Protein AF-A0A8S4QKQ8-F1 (afdb_monomer_lite)

Foldseek 3Di:
DADPDDDDPDPPDPDDDDDDDAPKDWAKDAWQDDAQQFAWPDADPVNPWTKGWKWDDDPNDTFIFIWIRDRGAIWTWGADPNDTDTHRIIITIGRVVRNVVVVVVVVVVVVVCVVPPPPDDDPPVVVVVVPPPPPDDDDDDDDDDDD

Secondary structure (DSSP, 8-state):
---------STT--------S---EEEEE-TT-PPTTB-EEEE-TTSSSEEEEEEEEETTEEEEEEEEE-SS--EEEEEETTEEEEESSEEEEE-HHHHHHHHHHHHHHHHHHHHT------TTHHHHTTTTTS-------------

Radius of gyration: 26.37 Å; chains: 1; bounding box: 72×61×67 Å

Structure (mmCIF, N/CA/C/O backbone):
data_AF-A0A8S4QKQ8-F1
#
_entry.id   AF-A0A8S4QKQ8-F1
#
loop_
_atom_site.group_PDB
_atom_site.id
_atom_site.type_symbol
_atom_site.label_atom_id
_atom_site.label_alt_id
_atom_site.label_comp_id
_atom_site.label_asym_id
_atom_site.label_entity_id
_atom_site.label_seq_id
_atom_site.pdbx_PDB_ins_code
_atom_site.Cartn_x
_atom_site.Cartn_y
_atom_site.Cartn_z
_atom_site.occupancy
_atom_site.B_iso_or_equiv
_atom_site.auth_seq_id
_atom_site.auth_comp_id
_atom_site.auth_asym_id
_atom_site.auth_atom_id
_atom_site.pdbx_PDB_model_num
ATOM 1 N N . MET A 1 1 ? -17.129 7.563 -1.486 1.00 31.05 1 MET A N 1
ATOM 2 C CA . MET A 1 1 ? -16.251 8.747 -1.347 1.00 31.05 1 MET A CA 1
ATOM 3 C C . MET A 1 1 ? -15.046 8.320 -0.526 1.00 31.05 1 MET A C 1
ATOM 5 O O . MET A 1 1 ? -15.214 8.041 0.650 1.00 31.05 1 MET A O 1
ATOM 9 N N . GLY A 1 2 ? -13.880 8.142 -1.147 1.00 36.16 2 GLY A N 1
ATOM 10 C CA . GLY A 1 2 ? -12.657 7.730 -0.453 1.00 36.16 2 GLY A CA 1
ATOM 11 C C . GLY A 1 2 ? -11.574 8.769 -0.696 1.00 36.16 2 GLY A C 1
ATOM 12 O O . GLY A 1 2 ? -11.126 8.924 -1.827 1.00 36.16 2 GLY A O 1
ATOM 13 N N . THR A 1 3 ? -11.199 9.514 0.341 1.00 39.00 3 THR A N 1
ATOM 14 C CA . THR A 1 3 ? -10.174 10.559 0.257 1.00 39.00 3 THR A CA 1
ATOM 15 C C . THR A 1 3 ? -8.824 9.961 0.639 1.00 39.00 3 THR A C 1
ATOM 17 O O . THR A 1 3 ? -8.594 9.648 1.806 1.00 39.00 3 THR A O 1
ATOM 20 N N . ILE A 1 4 ? -7.907 9.833 -0.320 1.00 45.09 4 ILE A N 1
ATOM 21 C CA . ILE A 1 4 ? -6.488 9.607 -0.020 1.00 45.09 4 ILE A CA 1
ATOM 22 C C . ILE A 1 4 ? -5.864 10.991 0.203 1.00 45.09 4 ILE A C 1
ATOM 24 O O . ILE A 1 4 ? -5.593 11.728 -0.739 1.00 45.09 4 ILE A O 1
ATOM 28 N N . LEU A 1 5 ? -5.697 11.379 1.470 1.00 46.59 5 LEU A N 1
ATOM 29 C CA . LEU A 1 5 ? -5.028 12.623 1.864 1.00 46.59 5 LEU A CA 1
ATOM 30 C C . LEU A 1 5 ? -3.507 12.469 1.709 1.00 46.59 5 LEU A C 1
ATOM 32 O O . LEU A 1 5 ? -2.872 11.759 2.491 1.00 46.59 5 LEU A O 1
ATOM 36 N N . TYR A 1 6 ? -2.915 13.184 0.752 1.00 49.31 6 TYR A N 1
ATOM 37 C CA . TYR A 1 6 ? -1.481 13.478 0.742 1.00 49.31 6 TYR A CA 1
ATOM 38 C C . TYR A 1 6 ? -1.277 14.948 1.130 1.00 49.31 6 TYR A C 1
ATOM 40 O O . TYR A 1 6 ? -1.881 15.849 0.554 1.00 49.31 6 TYR A O 1
ATOM 48 N N . ARG A 1 7 ? -0.467 15.194 2.165 1.00 55.84 7 ARG A N 1
ATOM 49 C CA . ARG A 1 7 ? -0.116 16.540 2.641 1.00 55.84 7 ARG A CA 1
ATOM 50 C C . ARG A 1 7 ? 0.617 17.309 1.535 1.00 55.84 7 ARG A C 1
ATOM 52 O O . ARG A 1 7 ? 1.714 16.916 1.156 1.00 55.84 7 ARG A O 1
ATOM 59 N N . GLY A 1 8 ? 0.046 18.432 1.110 1.00 43.81 8 GLY A N 1
ATOM 60 C CA . GLY A 1 8 ? 0.695 19.433 0.267 1.00 43.81 8 GLY A CA 1
ATOM 61 C C . GLY A 1 8 ? -0.118 20.723 0.283 1.00 43.81 8 GLY A C 1
ATOM 62 O O . GLY A 1 8 ? -1.048 20.882 -0.495 1.00 43.81 8 GLY A O 1
ATOM 63 N N . LEU A 1 9 ? 0.187 21.619 1.223 1.00 47.66 9 LEU A N 1
ATOM 64 C CA . LEU A 1 9 ? -0.365 22.974 1.265 1.00 47.66 9 LEU A CA 1
ATOM 65 C C . LEU A 1 9 ? 0.261 23.788 0.127 1.00 47.66 9 LEU A C 1
ATOM 67 O O . LEU A 1 9 ? 1.291 24.415 0.331 1.00 47.66 9 LEU A O 1
ATOM 71 N N . PHE A 1 10 ? -0.359 23.785 -1.050 1.00 42.19 10 PHE A N 1
ATOM 72 C CA . PHE A 1 10 ? -0.249 24.885 -2.006 1.00 42.19 10 PHE A CA 1
ATOM 73 C C . PHE A 1 10 ? -1.636 25.141 -2.611 1.00 42.19 10 PHE A C 1
ATOM 75 O O . PHE A 1 10 ? -2.233 24.275 -3.240 1.00 42.19 10 PHE A O 1
ATOM 82 N N . SER A 1 11 ? -2.173 26.324 -2.296 1.00 50.69 11 SER A N 1
ATOM 83 C CA . SER A 1 11 ? -3.390 26.936 -2.851 1.00 50.69 11 SER A CA 1
ATOM 84 C C . SER A 1 11 ? -4.627 26.039 -3.001 1.00 50.69 11 SER A C 1
ATOM 86 O O . SER A 1 11 ? -5.026 25.767 -4.124 1.00 50.69 11 SER A O 1
ATOM 88 N N . GLY A 1 12 ? -5.275 25.636 -1.899 1.00 49.38 12 GLY A N 1
ATOM 89 C CA . GLY A 1 12 ? -6.728 25.355 -1.833 1.00 49.38 12 GLY A CA 1
ATOM 90 C C . GLY A 1 12 ? -7.369 24.395 -2.855 1.00 49.38 12 GLY A C 1
ATOM 91 O O . GLY A 1 12 ? -8.591 24.282 -2.880 1.00 49.38 12 GLY A O 1
ATOM 92 N N . GLN A 1 13 ? -6.591 23.704 -3.683 1.00 49.97 13 GLN A N 1
ATOM 93 C CA . GLN A 1 13 ? -7.053 22.794 -4.716 1.00 49.97 13 GLN A CA 1
ATOM 94 C C . GLN A 1 13 ? -6.681 21.385 -4.281 1.00 49.97 13 GLN A C 1
ATOM 96 O O . GLN A 1 13 ? -5.512 21.002 -4.244 1.00 49.97 13 GLN A O 1
ATOM 101 N N . PHE A 1 14 ? -7.696 20.602 -3.927 1.00 58.53 14 PHE A N 1
ATOM 102 C CA . PHE A 1 14 ? -7.548 19.170 -3.706 1.00 58.53 14 PHE A CA 1
ATOM 103 C C . PHE A 1 14 ? -7.387 18.475 -5.064 1.00 58.53 14 PHE A C 1
ATOM 105 O O . PHE A 1 14 ? -8.333 17.898 -5.593 1.00 58.53 14 PHE A O 1
ATOM 112 N N . CYS A 1 15 ? -6.196 18.559 -5.652 1.00 67.50 15 CYS A N 1
ATOM 113 C CA . CYS A 1 15 ? -5.856 17.792 -6.843 1.00 67.50 15 CYS A CA 1
ATOM 114 C C . CYS A 1 15 ? -5.543 16.353 -6.424 1.00 67.50 15 CYS A C 1
ATOM 116 O O . CYS A 1 15 ? -4.592 16.105 -5.683 1.00 67.50 15 CYS A O 1
ATOM 118 N N . PHE A 1 16 ? -6.347 15.402 -6.8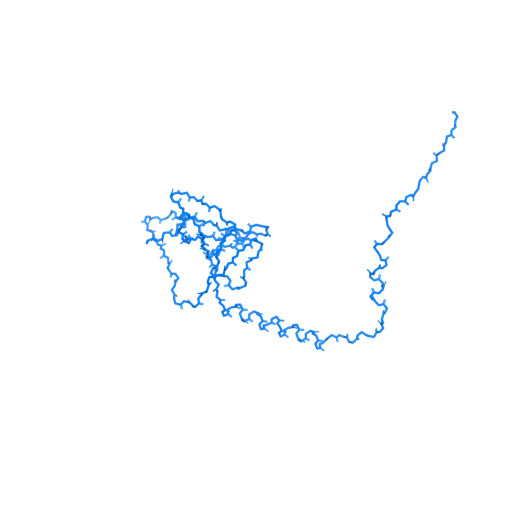93 1.00 73.56 16 PHE A N 1
ATOM 119 C CA . PHE A 1 16 ? -6.099 13.975 -6.725 1.00 73.56 16 PHE A CA 1
ATOM 120 C C . PHE A 1 16 ? -6.143 13.277 -8.081 1.00 73.56 16 PHE A C 1
ATOM 122 O O . PHE A 1 16 ? -6.772 13.750 -9.026 1.00 73.56 16 PHE A O 1
ATOM 129 N N . GLN A 1 17 ? -5.463 12.142 -8.165 1.00 77.56 17 GLN A N 1
ATOM 130 C CA . GLN A 1 17 ? -5.494 11.259 -9.321 1.00 77.56 17 GLN A CA 1
ATOM 131 C C . GLN A 1 17 ? -6.094 9.923 -8.893 1.00 77.56 17 GLN A C 1
ATOM 133 O O . GLN A 1 17 ? -5.930 9.496 -7.748 1.00 77.56 17 GLN A O 1
ATOM 138 N N . VAL A 1 18 ? -6.813 9.279 -9.809 1.00 79.88 18 VAL A N 1
ATOM 139 C CA . VAL A 1 18 ? -7.435 7.972 -9.588 1.00 79.88 18 VAL A CA 1
ATOM 140 C C . VAL A 1 18 ? -6.747 6.964 -10.495 1.00 79.88 18 VAL A C 1
ATOM 142 O O . VAL A 1 18 ? -6.584 7.211 -11.689 1.00 79.88 18 VAL A O 1
ATOM 145 N N . LEU A 1 19 ? -6.340 5.834 -9.924 1.00 79.56 19 LEU A N 1
ATOM 146 C CA . LEU A 1 19 ? -5.820 4.708 -10.688 1.00 79.56 19 LEU A CA 1
ATOM 147 C C . LEU A 1 19 ? -6.989 3.979 -11.372 1.00 79.56 19 LEU A C 1
ATOM 149 O O . LEU A 1 19 ? -7.892 3.499 -10.688 1.00 79.56 19 LEU A O 1
ATOM 153 N N . CYS A 1 20 ? -6.962 3.884 -12.703 1.00 79.62 20 CYS A N 1
ATOM 154 C CA . CYS A 1 20 ? -7.999 3.247 -13.525 1.00 79.62 20 CYS A CA 1
ATOM 155 C C . CYS A 1 20 ? -7.367 2.329 -14.584 1.00 79.62 20 CYS A C 1
ATOM 157 O O . CYS A 1 20 ? -6.274 2.617 -15.060 1.00 79.62 20 CYS A O 1
ATOM 159 N N . GLY A 1 21 ? -8.077 1.274 -15.005 1.00 71.38 21 GLY A N 1
ATOM 160 C CA . GLY A 1 21 ? -7.753 0.518 -16.227 1.00 71.38 21 GLY A CA 1
ATOM 161 C C . GLY A 1 21 ? -6.635 -0.527 -16.130 1.00 71.38 21 GLY A C 1
ATOM 162 O O . GLY A 1 21 ? -6.252 -1.079 -17.155 1.00 71.38 21 GLY A O 1
ATOM 163 N N . TYR A 1 22 ? -6.131 -0.826 -14.932 1.00 72.88 22 TYR A N 1
ATOM 164 C CA . TYR A 1 22 ? -5.132 -1.878 -14.718 1.00 72.88 22 TYR A CA 1
ATOM 165 C C . TYR A 1 22 ? -5.786 -3.162 -14.192 1.00 72.88 22 TYR A C 1
ATOM 167 O O . TYR A 1 22 ? -6.650 -3.098 -13.315 1.00 72.88 22 TYR A O 1
ATOM 175 N N . ASN A 1 23 ? -5.324 -4.327 -14.662 1.00 85.69 23 ASN A N 1
ATOM 176 C CA . ASN A 1 23 ? -5.726 -5.656 -14.168 1.00 85.69 23 ASN A CA 1
ATOM 177 C C . ASN A 1 23 ? -5.040 -6.000 -12.833 1.00 85.69 23 ASN A C 1
ATOM 179 O O . ASN A 1 23 ? -4.530 -7.103 -12.637 1.00 85.69 23 ASN A O 1
ATOM 183 N N . CYS A 1 24 ? -4.984 -5.030 -11.921 1.00 90.00 24 CYS A N 1
ATOM 184 C CA . CYS A 1 24 ? -4.356 -5.219 -10.626 1.00 90.00 24 CYS A CA 1
ATOM 185 C C . CYS A 1 24 ? -5.185 -6.159 -9.750 1.00 90.00 24 CYS A C 1
ATOM 187 O O . CYS A 1 24 ? -6.418 -6.138 -9.766 1.00 90.00 24 CYS A O 1
ATOM 189 N N . ILE A 1 25 ? -4.490 -6.920 -8.913 1.00 92.62 25 ILE A N 1
ATOM 190 C CA . ILE A 1 25 ? -5.090 -7.810 -7.922 1.00 92.62 25 ILE A CA 1
ATOM 191 C C . ILE A 1 25 ? -4.699 -7.373 -6.513 1.00 92.62 25 ILE A C 1
ATOM 193 O O . ILE A 1 25 ? -3.636 -6.791 -6.294 1.00 92.62 25 ILE A O 1
ATOM 197 N N . TRP A 1 26 ? -5.573 -7.646 -5.549 1.00 93.38 26 TRP A N 1
ATOM 198 C CA . TRP A 1 26 ? -5.279 -7.446 -4.134 1.00 93.38 26 TRP A CA 1
ATOM 199 C C . TRP A 1 26 ? -4.693 -8.730 -3.566 1.00 93.38 26 TRP A C 1
ATOM 201 O O . TRP A 1 26 ? -5.314 -9.788 -3.658 1.00 93.38 26 TRP A O 1
ATOM 211 N N . VAL A 1 27 ? -3.494 -8.634 -3.002 1.00 93.62 27 VAL A N 1
ATOM 212 C CA . VAL A 1 27 ? -2.773 -9.773 -2.432 1.00 93.62 27 VAL A CA 1
ATOM 213 C C . VAL A 1 27 ? -2.677 -9.577 -0.922 1.00 93.62 27 VAL A C 1
ATOM 215 O O . VAL A 1 27 ? -2.196 -8.523 -0.492 1.00 93.62 27 VAL A O 1
ATOM 218 N N . PRO A 1 28 ? -3.120 -10.547 -0.101 1.00 93.00 28 PRO A N 1
ATOM 219 C CA . PRO A 1 28 ? -2.883 -10.514 1.334 1.00 93.00 28 PRO A CA 1
ATOM 220 C C . PRO A 1 28 ? -1.388 -10.393 1.621 1.00 93.00 28 PRO A C 1
ATOM 222 O O . PRO A 1 28 ? -0.581 -11.154 1.091 1.00 93.00 28 PRO A O 1
ATOM 225 N N . ALA A 1 29 ? -1.026 -9.431 2.458 1.00 86.56 29 ALA A N 1
ATOM 226 C CA . ALA A 1 29 ? 0.340 -9.205 2.884 1.00 86.56 29 ALA A CA 1
ATOM 227 C C . ALA A 1 29 ? 0.383 -9.104 4.409 1.00 86.56 29 ALA A C 1
ATOM 229 O O . ALA A 1 29 ? -0.423 -8.417 5.045 1.00 86.56 29 ALA A O 1
ATOM 230 N N . CYS A 1 30 ? 1.349 -9.801 4.991 1.00 76.88 30 CYS A N 1
ATOM 231 C CA . CYS A 1 30 ? 1.683 -9.708 6.399 1.00 76.88 30 CYS A CA 1
ATOM 232 C C . CYS A 1 30 ? 3.204 -9.668 6.558 1.00 76.88 30 CYS A C 1
ATOM 234 O O . CYS A 1 30 ? 3.960 -10.095 5.683 1.00 76.88 30 CYS A O 1
ATOM 236 N N . ASP A 1 31 ? 3.646 -9.135 7.692 1.00 73.44 31 ASP A N 1
ATOM 237 C CA . ASP A 1 31 ? 5.052 -9.111 8.085 1.00 73.44 31 ASP A CA 1
ATOM 238 C C . ASP A 1 31 ? 5.973 -8.436 7.055 1.00 73.44 31 ASP A C 1
ATOM 240 O O . ASP A 1 31 ? 5.693 -7.322 6.617 1.00 73.44 31 ASP A O 1
ATOM 244 N N . ARG A 1 32 ? 7.118 -9.061 6.740 1.00 76.06 32 ARG A N 1
ATOM 245 C CA . ARG A 1 32 ? 8.304 -8.422 6.140 1.00 76.06 32 ARG A CA 1
ATOM 246 C C . ARG A 1 32 ? 8.337 -8.420 4.614 1.00 76.06 32 ARG A C 1
ATOM 248 O O . ARG A 1 32 ? 9.308 -7.932 4.044 1.00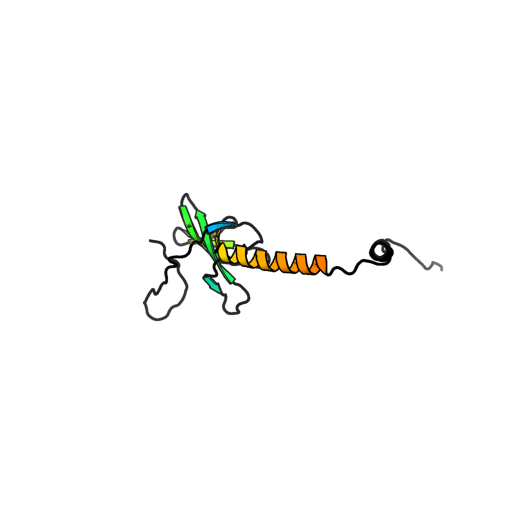 76.06 32 ARG A O 1
ATOM 255 N N . GLN A 1 33 ? 7.335 -8.982 3.945 1.00 78.38 33 GLN A N 1
ATOM 256 C CA . GLN A 1 33 ? 7.411 -9.222 2.505 1.00 78.38 33 GLN A CA 1
ATOM 257 C C . GLN A 1 33 ? 6.461 -8.308 1.734 1.00 78.38 33 GLN A C 1
ATOM 259 O O . GLN A 1 33 ? 5.247 -8.337 1.918 1.00 78.38 33 GLN A O 1
ATOM 264 N N . ILE A 1 34 ? 7.037 -7.503 0.841 1.00 88.56 34 ILE A N 1
ATOM 265 C CA . ILE A 1 34 ? 6.298 -6.760 -0.178 1.00 88.56 34 ILE A CA 1
ATOM 266 C C . ILE A 1 34 ? 6.341 -7.590 -1.468 1.00 88.56 34 ILE A C 1
ATOM 268 O O . ILE A 1 34 ? 7.440 -7.854 -1.962 1.00 88.56 34 ILE A O 1
ATOM 272 N N . PRO A 1 35 ? 5.191 -8.013 -2.021 1.00 89.44 35 PRO A N 1
ATOM 273 C CA . PRO A 1 35 ? 5.148 -8.781 -3.258 1.00 89.44 35 PRO A CA 1
ATOM 274 C C . PRO A 1 35 ? 5.796 -8.045 -4.435 1.00 89.44 35 PRO A C 1
ATOM 276 O O . PRO A 1 35 ? 5.645 -6.831 -4.600 1.00 89.44 35 PRO A O 1
ATOM 279 N N . VAL A 1 36 ? 6.474 -8.800 -5.300 1.00 88.75 36 VAL A N 1
ATOM 280 C CA . VAL A 1 36 ? 6.981 -8.282 -6.577 1.00 88.75 36 VAL A CA 1
ATOM 281 C C . VAL A 1 36 ? 5.808 -7.801 -7.426 1.00 88.75 36 VAL A C 1
ATOM 283 O O . VAL A 1 36 ? 4.813 -8.510 -7.562 1.00 88.75 36 VAL A O 1
ATOM 286 N N . GLY A 1 37 ? 5.936 -6.613 -8.017 1.00 88.69 37 GLY A N 1
ATOM 287 C CA . GLY A 1 37 ? 4.860 -5.981 -8.785 1.00 88.69 37 GLY A CA 1
ATOM 288 C C . GLY A 1 37 ? 3.895 -5.149 -7.937 1.00 88.69 37 GLY A C 1
ATOM 289 O O . GLY A 1 37 ? 2.898 -4.666 -8.467 1.00 88.69 37 GLY A O 1
ATOM 290 N N . ALA A 1 38 ? 4.167 -4.960 -6.639 1.00 91.44 38 ALA A N 1
ATOM 291 C CA . ALA A 1 38 ? 3.399 -4.036 -5.812 1.00 91.44 38 ALA A CA 1
ATOM 292 C C . ALA A 1 38 ? 3.387 -2.621 -6.415 1.00 91.44 38 ALA A C 1
ATOM 294 O O . ALA A 1 38 ? 4.432 -2.068 -6.770 1.00 91.44 38 ALA A O 1
ATOM 295 N N . ILE A 1 39 ? 2.196 -2.026 -6.502 1.00 91.38 39 ILE A N 1
ATOM 296 C CA . ILE A 1 39 ? 1.999 -0.704 -7.099 1.00 91.38 39 ILE A CA 1
ATOM 297 C C . ILE A 1 39 ? 2.522 0.375 -6.155 1.00 91.38 39 ILE A C 1
ATOM 299 O O . ILE A 1 39 ? 1.980 0.614 -5.070 1.00 91.38 39 ILE A O 1
ATOM 303 N N . GLU A 1 40 ? 3.581 1.042 -6.595 1.00 90.75 40 GLU A N 1
ATOM 304 C CA . GLU A 1 40 ? 4.194 2.166 -5.905 1.00 90.75 40 GLU A CA 1
ATOM 305 C C . GLU A 1 40 ? 3.306 3.417 -5.998 1.00 90.75 40 GLU A C 1
ATOM 307 O O . GLU A 1 40 ? 2.960 3.888 -7.079 1.00 90.75 40 GLU A O 1
ATOM 312 N N . GLY A 1 41 ? 2.929 3.958 -4.840 1.00 86.25 41 GLY A N 1
ATOM 313 C CA . GLY A 1 41 ? 2.110 5.165 -4.700 1.00 86.25 41 GLY A CA 1
ATOM 314 C C . GLY A 1 41 ? 2.909 6.417 -4.326 1.00 86.25 41 GLY A C 1
ATOM 315 O O . GLY A 1 41 ? 2.321 7.477 -4.121 1.00 86.25 41 GLY A O 1
ATOM 316 N N . GLY A 1 42 ? 4.233 6.308 -4.181 1.00 84.94 42 GLY A N 1
ATOM 317 C CA . GLY A 1 42 ? 5.125 7.425 -3.871 1.00 84.94 42 GLY A CA 1
ATOM 318 C C . GLY A 1 42 ? 6.310 7.024 -2.994 1.00 84.94 42 GLY A C 1
ATOM 319 O O . GLY A 1 42 ? 6.445 5.875 -2.599 1.00 84.94 42 GLY A O 1
ATOM 320 N N . HIS A 1 43 ? 7.150 7.997 -2.639 1.00 83.50 43 HIS A N 1
ATOM 321 C CA . HIS A 1 43 ? 8.367 7.781 -1.849 1.00 83.50 43 HIS A CA 1
ATOM 322 C C . HIS A 1 43 ? 8.451 8.767 -0.673 1.00 83.50 43 HIS A C 1
ATOM 324 O O . HIS A 1 43 ? 7.808 9.822 -0.683 1.00 83.50 43 HIS A O 1
ATOM 330 N N . LEU A 1 44 ? 9.240 8.439 0.352 1.00 78.81 44 LEU A N 1
ATOM 331 C CA . LEU A 1 44 ? 9.681 9.413 1.357 1.00 78.81 44 LEU A CA 1
ATOM 332 C C . LEU A 1 44 ? 10.739 10.358 0.746 1.00 78.81 44 LEU A C 1
ATOM 334 O O . LEU A 1 44 ? 11.402 9.978 -0.213 1.00 78.81 44 LEU A O 1
ATOM 338 N N . GLN A 1 45 ? 10.898 11.574 1.288 1.00 68.19 45 GLN A N 1
ATOM 339 C CA . GLN A 1 45 ? 11.726 12.666 0.732 1.00 68.19 45 GLN A CA 1
ATOM 340 C C . GLN A 1 45 ? 13.145 12.266 0.275 1.00 68.19 45 GLN A C 1
ATOM 342 O O . GLN A 1 45 ? 13.634 12.844 -0.690 1.00 68.19 45 GLN A O 1
ATOM 347 N N . ASN A 1 46 ? 13.762 11.250 0.887 1.00 66.19 46 ASN A N 1
ATOM 348 C CA . ASN A 1 46 ? 15.111 10.782 0.543 1.00 66.19 46 ASN A CA 1
ATOM 349 C C . ASN A 1 46 ? 15.141 9.525 -0.345 1.00 66.19 46 ASN A C 1
ATOM 351 O O . ASN A 1 46 ? 16.206 8.982 -0.599 1.00 66.19 46 ASN A O 1
ATOM 355 N N . LYS A 1 47 ? 13.987 9.045 -0.827 1.00 65.50 47 LYS A N 1
ATOM 356 C CA . LYS A 1 47 ? 13.812 7.799 -1.605 1.00 65.50 47 LYS A CA 1
ATOM 357 C C . LYS A 1 47 ? 14.186 6.493 -0.889 1.00 65.50 47 LYS A C 1
ATOM 359 O O . LYS A 1 47 ? 13.924 5.435 -1.449 1.00 65.50 47 LYS A O 1
ATOM 364 N N . ASP A 1 48 ? 14.675 6.552 0.348 1.00 71.88 48 ASP A N 1
ATOM 365 C CA . ASP A 1 48 ? 15.020 5.366 1.150 1.00 71.88 48 ASP A CA 1
ATOM 366 C C . ASP A 1 48 ? 13.823 4.440 1.408 1.00 71.88 48 ASP A C 1
ATOM 368 O O . ASP A 1 48 ? 13.971 3.225 1.507 1.00 71.88 48 ASP A O 1
ATOM 372 N N . TYR A 1 49 ? 12.616 5.011 1.491 1.00 79.00 49 TYR A N 1
ATOM 373 C CA . TYR A 1 49 ? 11.396 4.264 1.786 1.00 79.00 49 TYR A CA 1
ATOM 374 C C . TYR A 1 49 ? 10.325 4.505 0.735 1.00 79.00 49 TYR A C 1
ATOM 376 O O . TYR A 1 49 ? 9.967 5.649 0.424 1.00 79.00 49 TYR A O 1
ATOM 384 N N . LYS A 1 50 ? 9.774 3.397 0.247 1.00 85.81 50 LYS A N 1
ATOM 385 C CA . LYS A 1 50 ? 8.691 3.367 -0.729 1.00 85.81 50 LYS A CA 1
ATOM 386 C C . LYS A 1 50 ? 7.341 3.245 -0.048 1.00 85.81 50 LYS A C 1
ATOM 388 O O . LYS A 1 50 ? 7.189 2.578 0.983 1.00 85.81 50 LYS A O 1
ATOM 393 N N . TYR A 1 51 ? 6.353 3.879 -0.659 1.00 90.44 51 TYR A N 1
ATOM 394 C CA . TYR A 1 51 ? 4.958 3.718 -0.309 1.00 90.44 51 TYR A CA 1
ATOM 395 C C . TYR A 1 51 ? 4.237 2.929 -1.384 1.00 90.44 51 TYR A C 1
ATOM 397 O O . TYR A 1 51 ? 4.366 3.220 -2.569 1.00 90.44 51 TYR A O 1
ATOM 405 N N . TYR A 1 52 ? 3.411 1.987 -0.953 1.00 92.88 52 TYR A N 1
ATOM 406 C CA . TYR A 1 52 ? 2.581 1.186 -1.840 1.00 92.88 52 TYR A CA 1
ATOM 407 C C . TYR A 1 52 ? 1.103 1.398 -1.543 1.00 92.88 52 TYR A C 1
ATOM 409 O O . TYR A 1 52 ? 0.714 1.842 -0.454 1.00 92.88 52 TYR A O 1
ATOM 417 N N . VAL A 1 53 ? 0.277 1.072 -2.529 1.00 94.06 53 VAL A N 1
ATOM 418 C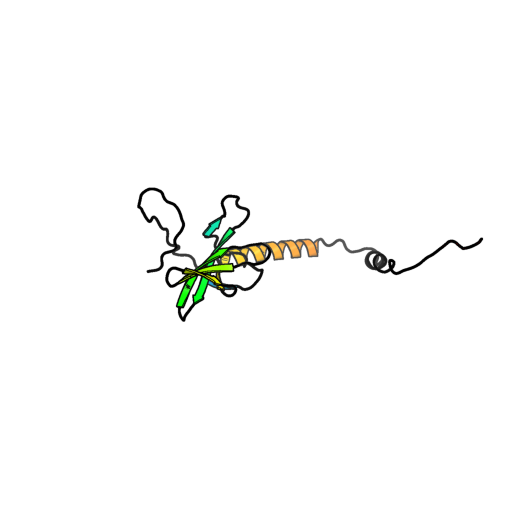 CA . VAL A 1 53 ? -1.177 1.088 -2.388 1.00 94.06 53 VAL A CA 1
ATOM 419 C C . VAL A 1 53 ? -1.609 -0.157 -1.621 1.00 94.06 53 VAL A C 1
ATOM 421 O O . VAL A 1 53 ? -1.370 -1.279 -2.063 1.00 94.06 53 VAL A O 1
ATOM 424 N N . GLY A 1 54 ? -2.249 0.037 -0.470 1.00 94.88 54 GLY A N 1
ATOM 425 C CA . GLY A 1 54 ? -2.814 -1.056 0.315 1.00 94.88 54 GLY A CA 1
ATOM 426 C C . GLY A 1 54 ? -4.242 -0.779 0.747 1.00 94.88 54 GLY A C 1
ATOM 427 O O . GLY A 1 54 ? -4.786 0.297 0.511 1.00 94.88 54 GLY A O 1
ATO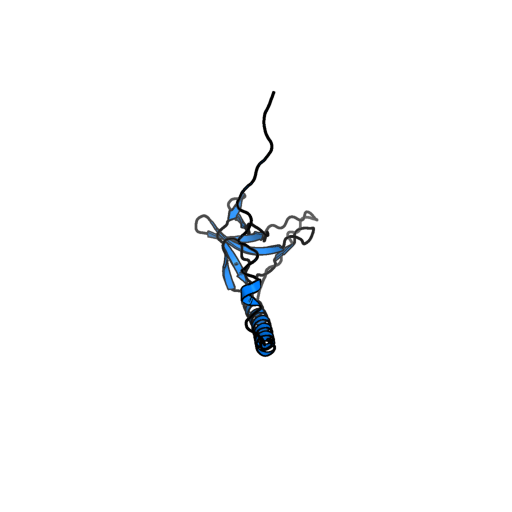M 428 N N . ARG A 1 55 ? -4.847 -1.754 1.410 1.00 96.12 55 ARG A N 1
ATOM 429 C CA . ARG A 1 55 ? -6.128 -1.617 2.104 1.00 96.12 55 ARG A CA 1
ATOM 430 C C . ARG A 1 55 ? -6.159 -2.546 3.307 1.00 96.12 55 ARG A C 1
ATOM 432 O O . ARG A 1 55 ? -5.486 -3.571 3.309 1.00 96.12 55 ARG A O 1
ATOM 439 N N . ALA A 1 56 ? -6.925 -2.203 4.331 1.00 96.19 56 ALA A N 1
ATOM 440 C CA . ALA A 1 56 ? -7.044 -3.031 5.524 1.00 96.19 56 ALA A CA 1
ATOM 441 C C . ALA A 1 56 ? -8.462 -2.988 6.092 1.00 96.19 56 ALA A C 1
ATOM 443 O O . ALA A 1 56 ? -9.189 -2.011 5.903 1.00 96.19 56 ALA A O 1
ATOM 444 N N . PHE A 1 57 ? -8.833 -4.054 6.798 1.00 96.31 57 PHE A N 1
ATOM 445 C CA . PHE A 1 57 ? -10.116 -4.142 7.486 1.00 96.31 57 PHE A CA 1
ATOM 446 C C . PHE A 1 57 ? -10.107 -3.353 8.793 1.00 96.31 57 PHE A C 1
ATOM 448 O O . PHE A 1 57 ? -9.238 -3.562 9.643 1.00 96.31 57 PHE A O 1
ATOM 455 N N . GLU A 1 58 ? -11.110 -2.505 8.979 1.00 96.50 58 GLU A N 1
ATOM 456 C CA . GLU A 1 58 ? -11.395 -1.788 10.219 1.00 96.50 58 GLU A CA 1
ATOM 457 C C . GLU A 1 58 ? -12.911 -1.688 10.387 1.00 96.50 58 GLU A C 1
ATOM 459 O O . GLU A 1 58 ? -13.595 -1.207 9.488 1.00 96.50 58 GLU A O 1
ATOM 464 N N . ASP A 1 59 ? -13.427 -2.166 11.521 1.00 94.50 59 ASP A N 1
ATOM 465 C CA . ASP A 1 59 ? -14.844 -2.037 11.897 1.00 94.50 59 ASP A CA 1
ATOM 466 C C . ASP A 1 59 ? -15.843 -2.488 10.806 1.00 94.50 59 ASP A C 1
ATOM 468 O O . ASP A 1 59 ? -16.814 -1.811 10.486 1.00 94.50 59 ASP A O 1
ATOM 472 N N . GLY A 1 60 ? -15.560 -3.626 10.160 1.00 94.62 60 GLY A N 1
ATOM 473 C CA . GLY A 1 60 ? -16.394 -4.179 9.082 1.00 94.62 60 GLY A CA 1
ATOM 474 C C . GLY A 1 60 ? -16.199 -3.529 7.706 1.00 94.62 60 GLY A C 1
ATOM 475 O O . GLY A 1 60 ? -16.736 -4.028 6.718 1.00 94.62 60 GLY A O 1
ATOM 476 N N . TYR A 1 61 ? -15.387 -2.476 7.604 1.00 94.88 61 TYR A N 1
ATOM 477 C CA . TYR A 1 61 ? -15.074 -1.806 6.346 1.00 94.88 61 TYR A CA 1
ATOM 478 C C . TYR A 1 61 ? -13.690 -2.184 5.836 1.00 94.88 61 TYR A C 1
ATOM 480 O O . TYR A 1 61 ? -12.725 -2.280 6.595 1.00 94.88 61 TYR A O 1
ATOM 488 N N . LEU A 1 62 ? -13.577 -2.335 4.518 1.00 95.81 62 LEU A N 1
ATOM 489 C CA . LEU A 1 62 ? -12.300 -2.498 3.837 1.00 95.81 62 LEU A CA 1
ATOM 490 C C . LEU A 1 62 ? -11.826 -1.137 3.326 1.00 95.81 62 LEU A C 1
ATOM 492 O O . LEU A 1 62 ? -12.377 -0.591 2.369 1.00 95.81 62 LEU A O 1
ATOM 496 N N . ILE A 1 63 ? -10.828 -0.568 3.999 1.00 95.75 63 ILE A N 1
ATOM 497 C CA . ILE A 1 63 ? -10.448 0.837 3.842 1.00 95.75 63 ILE A CA 1
ATOM 498 C C . ILE A 1 63 ? -9.121 0.936 3.084 1.00 95.75 63 ILE A C 1
ATOM 500 O O . ILE A 1 63 ? -8.136 0.338 3.526 1.00 95.75 63 ILE A O 1
ATOM 504 N N . PRO A 1 64 ? -9.046 1.694 1.971 1.00 95.44 64 PRO A N 1
ATOM 505 C CA . PRO A 1 64 ? -7.787 1.939 1.282 1.00 95.44 64 PRO A CA 1
ATOM 506 C C . PRO A 1 64 ? -6.836 2.768 2.151 1.00 95.44 64 PRO A C 1
ATOM 508 O O . PRO A 1 64 ? -7.238 3.655 2.905 1.00 95.44 64 PRO A O 1
ATOM 511 N N . GLY A 1 65 ? -5.550 2.487 2.020 1.00 93.94 65 GLY A N 1
ATOM 512 C CA . GLY A 1 65 ? -4.496 3.074 2.822 1.00 93.94 65 GLY A CA 1
ATOM 513 C C . GLY A 1 65 ? -3.151 3.055 2.117 1.00 93.94 65 GLY A C 1
ATOM 514 O O . GLY A 1 65 ? -3.011 2.681 0.952 1.00 93.94 65 GLY A O 1
ATOM 515 N N . LYS A 1 66 ? -2.137 3.485 2.860 1.00 92.12 66 LYS A N 1
ATOM 516 C CA . LYS A 1 66 ? -0.762 3.575 2.383 1.00 92.12 66 LYS A CA 1
ATOM 517 C C . LYS A 1 66 ? 0.113 2.584 3.126 1.00 92.12 66 LYS A C 1
ATOM 519 O O . LYS A 1 66 ? 0.255 2.693 4.343 1.00 92.12 66 LYS A O 1
ATOM 524 N N . VAL A 1 67 ? 0.731 1.661 2.402 1.00 92.94 67 VAL A N 1
ATOM 525 C CA . VAL A 1 67 ? 1.717 0.733 2.961 1.00 92.94 67 VAL A CA 1
ATOM 526 C C . VAL A 1 67 ? 3.071 1.415 2.960 1.00 92.94 67 VAL A C 1
ATOM 528 O O . VAL A 1 67 ? 3.530 1.872 1.919 1.00 92.94 67 VAL A O 1
ATOM 531 N N . MET A 1 68 ? 3.704 1.511 4.121 1.00 90.81 68 MET A N 1
ATOM 532 C CA . MET A 1 68 ? 5.094 1.934 4.240 1.00 90.81 68 MET A CA 1
ATOM 533 C C . MET A 1 68 ? 5.963 0.683 4.286 1.00 90.81 68 MET A C 1
ATOM 535 O O . MET A 1 68 ? 5.872 -0.084 5.244 1.00 90.81 68 MET A O 1
ATOM 539 N N . ALA A 1 69 ? 6.792 0.475 3.266 1.00 84.69 69 ALA A N 1
ATOM 540 C CA . ALA A 1 69 ? 7.736 -0.633 3.254 1.00 84.69 69 ALA A CA 1
ATOM 541 C C . ALA A 1 69 ? 9.010 -0.228 3.994 1.00 84.69 69 ALA A C 1
ATOM 543 O O . ALA A 1 69 ? 9.848 0.493 3.454 1.00 84.69 69 ALA A O 1
ATOM 544 N N . THR A 1 70 ? 9.134 -0.665 5.244 1.00 81.56 70 THR A N 1
ATOM 545 C CA . THR A 1 70 ? 10.385 -0.572 6.006 1.00 81.56 70 THR A CA 1
ATOM 546 C C . THR A 1 70 ? 11.091 -1.926 5.979 1.00 81.56 70 THR A C 1
ATOM 548 O O . THR A 1 70 ? 10.439 -2.955 5.803 1.00 81.56 70 THR A O 1
ATOM 551 N N . HIS A 1 71 ? 12.412 -1.946 6.180 1.00 72.44 71 HIS A N 1
ATOM 552 C CA . HIS A 1 71 ? 13.205 -3.184 6.154 1.00 72.44 71 HIS A CA 1
ATOM 553 C C . HIS A 1 71 ? 12.785 -4.216 7.211 1.00 72.44 71 HIS A C 1
ATOM 555 O O . HIS A 1 71 ? 12.976 -5.414 7.019 1.00 72.44 71 HIS A O 1
ATOM 561 N N . TYR A 1 72 ? 12.213 -3.763 8.329 1.00 76.38 72 TYR A N 1
ATOM 562 C CA . TYR A 1 72 ? 11.921 -4.628 9.472 1.00 76.38 72 TYR A CA 1
ATOM 563 C C . TYR A 1 72 ? 10.429 -4.892 9.657 1.00 76.38 72 TYR A C 1
ATOM 565 O O . TYR A 1 72 ? 10.056 -6.020 9.971 1.00 76.38 72 TYR A O 1
ATOM 573 N N . HIS A 1 73 ? 9.580 -3.877 9.459 1.00 82.56 73 HIS A N 1
ATOM 574 C CA . HIS A 1 73 ? 8.147 -3.959 9.743 1.00 82.56 73 HIS A CA 1
ATOM 575 C C . HIS A 1 73 ? 7.325 -3.099 8.770 1.00 82.56 73 HIS A C 1
ATOM 577 O O . HIS A 1 73 ? 7.047 -1.926 9.046 1.00 82.56 73 HIS A O 1
ATOM 583 N N . PRO A 1 74 ? 6.934 -3.659 7.618 1.00 86.88 74 PRO A N 1
ATOM 584 C CA . PRO A 1 74 ? 5.917 -3.084 6.754 1.00 86.88 74 PRO A CA 1
ATOM 585 C C . PRO A 1 74 ? 4.584 -2.896 7.482 1.00 86.88 74 PRO A C 1
ATOM 587 O O . PRO A 1 74 ? 4.115 -3.782 8.198 1.00 86.88 74 PRO A O 1
ATOM 590 N N . VAL A 1 75 ? 3.958 -1.735 7.296 1.00 91.56 75 VAL A N 1
ATOM 591 C CA . VAL A 1 75 ? 2.683 -1.393 7.944 1.00 91.56 75 VAL A CA 1
ATOM 592 C C . VAL A 1 75 ? 1.785 -0.654 6.964 1.00 91.56 75 VAL A C 1
ATOM 594 O O . VAL A 1 75 ? 2.225 0.288 6.298 1.00 91.56 75 VAL A O 1
ATOM 597 N N . CYS A 1 76 ?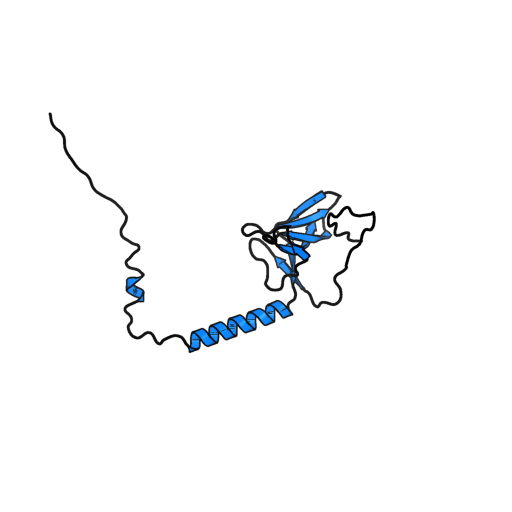 0.507 -1.036 6.916 1.00 93.56 76 CYS A N 1
ATOM 598 C CA . CYS A 1 76 ? -0.521 -0.276 6.218 1.00 93.56 76 CYS A CA 1
ATOM 599 C C . CYS A 1 76 ? -1.132 0.771 7.147 1.00 93.56 76 CYS A C 1
ATOM 601 O O . CYS A 1 76 ? -1.614 0.460 8.235 1.00 93.56 76 CYS A O 1
ATOM 603 N N . TYR A 1 77 ? -1.124 2.025 6.713 1.00 93.44 77 TYR A N 1
ATOM 604 C CA . TYR A 1 77 ? -1.805 3.109 7.395 1.00 93.44 77 TYR A CA 1
ATOM 605 C C . TYR A 1 77 ? -3.120 3.427 6.697 1.00 93.44 77 TYR A C 1
ATOM 607 O O . TYR A 1 77 ? -3.120 3.878 5.550 1.00 93.44 77 TYR A O 1
ATOM 615 N N . ILE A 1 78 ? -4.219 3.249 7.420 1.00 94.94 78 ILE A N 1
ATOM 616 C CA . ILE A 1 78 ? -5.567 3.632 6.994 1.00 94.94 78 ILE A CA 1
ATOM 617 C C . ILE A 1 78 ? -6.048 4.838 7.800 1.00 94.94 78 ILE A C 1
ATOM 619 O O . ILE A 1 78 ? -5.542 5.111 8.894 1.00 94.94 78 ILE A O 1
ATOM 623 N N . THR A 1 79 ? -7.041 5.545 7.271 1.00 94.12 79 THR A N 1
ATOM 624 C CA . THR A 1 79 ? -7.727 6.616 7.997 1.00 94.12 79 THR A CA 1
ATOM 625 C C . THR A 1 79 ? -9.161 6.187 8.265 1.00 94.12 79 THR A C 1
ATOM 627 O O . THR A 1 79 ? -9.917 5.962 7.325 1.00 94.12 79 THR A O 1
ATOM 630 N N . TYR A 1 80 ? -9.538 6.099 9.538 1.00 92.88 80 TYR A N 1
ATOM 631 C CA . TYR A 1 80 ? -10.893 5.760 9.970 1.00 92.88 80 TYR A CA 1
ATOM 632 C C . TYR A 1 80 ? -11.312 6.684 11.115 1.00 92.88 80 TYR A C 1
ATOM 634 O O . TYR A 1 80 ? -10.512 6.967 12.007 1.00 92.88 80 TYR A O 1
ATOM 642 N N . ASN A 1 81 ? -12.538 7.215 11.065 1.00 91.94 81 ASN A N 1
ATOM 643 C CA . ASN A 1 81 ? -13.085 8.147 12.063 1.00 91.94 81 ASN A CA 1
ATOM 644 C C . ASN A 1 81 ? -12.142 9.315 12.426 1.00 91.94 81 ASN A C 1
ATOM 646 O O . ASN A 1 81 ? -11.948 9.653 13.593 1.00 91.94 81 ASN A O 1
ATOM 650 N N . GLY A 1 82 ? -11.510 9.915 11.411 1.00 89.94 82 GLY A N 1
ATOM 651 C CA . GLY A 1 82 ? -10.590 11.048 11.578 1.00 89.94 82 GLY A CA 1
ATOM 652 C C . GLY A 1 82 ? -9.235 10.692 12.201 1.00 89.94 82 GLY A C 1
ATOM 653 O O . GLY A 1 82 ? -8.436 11.587 12.470 1.00 89.94 82 GLY A O 1
ATOM 654 N N . ARG A 1 83 ? -8.947 9.404 12.421 1.00 88.00 83 ARG A N 1
ATOM 655 C CA . ARG A 1 83 ? -7.698 8.922 13.018 1.00 88.00 83 ARG A CA 1
ATOM 656 C C . ARG A 1 83 ? -6.914 8.073 12.029 1.00 88.00 83 ARG A C 1
ATOM 658 O O . ARG A 1 83 ? -7.482 7.319 11.244 1.00 88.00 83 ARG A O 1
ATOM 665 N N . LYS A 1 84 ? -5.588 8.180 12.100 1.00 90.44 84 LYS A N 1
ATOM 666 C CA . LYS A 1 84 ? -4.663 7.311 11.371 1.00 90.44 84 LYS A CA 1
ATOM 667 C C . LYS A 1 84 ? -4.426 6.045 12.192 1.00 90.44 84 LYS A C 1
ATOM 669 O O . LYS A 1 84 ? -3.973 6.139 13.330 1.00 90.44 84 LYS A O 1
ATOM 674 N N . ILE A 1 85 ? -4.699 4.885 11.610 1.00 93.81 85 ILE A N 1
ATOM 675 C CA . ILE A 1 85 ? -4.578 3.577 12.263 1.00 93.81 85 ILE A CA 1
ATOM 676 C C . ILE A 1 85 ? -3.519 2.754 11.528 1.00 93.81 85 ILE A C 1
ATOM 678 O O . ILE A 1 85 ? -3.479 2.732 10.298 1.00 93.81 85 ILE A O 1
ATOM 682 N N . ALA A 1 86 ? -2.638 2.107 12.289 1.00 93.62 86 ALA A N 1
ATOM 683 C CA . ALA A 1 86 ? -1.583 1.233 11.789 1.00 93.62 86 ALA A CA 1
ATOM 684 C C . ALA A 1 86 ? -2.062 -0.227 11.782 1.00 93.62 86 ALA A C 1
ATOM 686 O O . ALA A 1 86 ? -2.483 -0.743 12.817 1.00 93.62 86 ALA A O 1
ATOM 687 N N . LYS A 1 87 ? -1.978 -0.901 10.634 1.00 93.38 87 LYS A N 1
ATOM 688 C CA . LYS A 1 87 ? -2.452 -2.275 10.435 1.00 93.38 87 LYS A CA 1
ATOM 689 C C . LYS A 1 87 ? -1.304 -3.154 9.945 1.00 93.38 87 LYS A C 1
ATOM 691 O O . LYS A 1 87 ? -0.665 -2.848 8.939 1.00 93.38 87 LYS A O 1
ATOM 696 N N . LYS A 1 88 ? -1.050 -4.243 10.676 1.00 91.88 88 LYS A N 1
ATOM 697 C CA . LYS A 1 88 ? -0.058 -5.272 10.313 1.00 91.88 88 LYS A CA 1
ATOM 698 C C . LYS A 1 88 ? -0.591 -6.252 9.269 1.00 91.88 88 LYS A C 1
ATOM 700 O O . LYS A 1 88 ? 0.158 -6.666 8.399 1.00 91.88 88 LYS A O 1
ATOM 705 N N . ASN A 1 89 ? -1.885 -6.559 9.345 1.00 92.38 89 ASN A N 1
ATOM 706 C CA . ASN A 1 89 ? -2.588 -7.381 8.366 1.00 92.38 89 ASN A CA 1
ATOM 707 C C . ASN A 1 89 ? -3.305 -6.456 7.390 1.00 92.38 89 ASN A C 1
ATOM 709 O O . ASN A 1 89 ? -4.120 -5.624 7.805 1.00 92.38 89 ASN A O 1
ATOM 713 N N . TYR A 1 90 ? -2.973 -6.581 6.115 1.00 94.62 90 TYR A N 1
ATOM 714 C CA . TYR A 1 90 ? -3.519 -5.754 5.050 1.00 94.62 90 TYR A CA 1
ATOM 715 C C . TYR A 1 90 ? -3.447 -6.508 3.721 1.00 94.62 90 TYR A C 1
ATOM 717 O O . TYR A 1 90 ? -2.865 -7.583 3.621 1.00 94.62 90 TYR A O 1
ATOM 725 N N . GLU A 1 91 ? -4.047 -5.938 2.688 1.00 95.56 91 GLU A N 1
ATOM 726 C CA . GLU A 1 91 ? -3.830 -6.356 1.309 1.00 95.56 91 GLU A CA 1
ATOM 727 C C . GLU A 1 91 ? -3.075 -5.253 0.575 1.00 95.56 91 GLU A C 1
ATOM 729 O O . GLU A 1 91 ? -3.280 -4.063 0.833 1.00 95.56 91 GLU A O 1
ATOM 734 N N . ILE A 1 92 ? -2.208 -5.646 -0.346 1.00 94.94 92 ILE A N 1
ATOM 735 C CA . ILE A 1 92 ? -1.436 -4.746 -1.198 1.00 94.94 92 ILE A CA 1
ATOM 736 C C . ILE A 1 92 ? -1.869 -4.921 -2.651 1.00 94.94 92 ILE A C 1
ATOM 738 O O . ILE A 1 92 ? -2.190 -6.029 -3.084 1.00 94.94 92 ILE A O 1
ATOM 742 N N . LEU A 1 93 ? -1.931 -3.817 -3.390 1.00 94.06 93 LEU A N 1
ATOM 743 C CA . LEU A 1 93 ? -2.293 -3.833 -4.801 1.00 94.06 93 LEU A CA 1
ATOM 744 C C . LEU A 1 93 ? -1.073 -4.223 -5.640 1.00 94.06 93 LEU A C 1
ATOM 746 O O . LEU A 1 93 ? -0.016 -3.600 -5.514 1.00 94.06 93 LEU A O 1
ATOM 750 N N . VAL A 1 94 ? -1.224 -5.227 -6.500 1.00 92.88 94 VAL A N 1
ATOM 751 C CA . VAL A 1 94 ? -0.141 -5.813 -7.301 1.00 92.88 94 VAL A CA 1
ATOM 752 C C . VAL A 1 94 ? -0.535 -5.854 -8.773 1.00 92.88 94 VAL A C 1
ATOM 754 O O . VAL A 1 94 ? -1.672 -6.199 -9.097 1.00 92.88 94 VAL A O 1
ATOM 757 N N . ASP A 1 95 ? 0.412 -5.535 -9.655 1.00 91.12 95 ASP A N 1
ATOM 758 C CA . ASP A 1 95 ? 0.330 -5.847 -11.083 1.00 91.12 95 ASP A CA 1
ATOM 759 C C . ASP A 1 95 ? 0.857 -7.274 -11.334 1.00 91.12 95 ASP A C 1
ATOM 761 O O . ASP A 1 95 ? 2.072 -7.506 -11.241 1.00 91.12 95 ASP A O 1
ATOM 765 N N . PRO A 1 96 ? -0.023 -8.239 -11.658 1.00 83.00 96 PRO A N 1
ATOM 766 C CA . PRO A 1 96 ? 0.390 -9.619 -11.874 1.00 83.00 96 PRO A CA 1
ATOM 767 C C . PRO A 1 96 ? 1.304 -9.785 -13.096 1.00 83.00 96 PRO A C 1
ATOM 769 O O . PRO A 1 96 ? 2.126 -10.702 -13.113 1.00 83.00 96 PRO A O 1
ATOM 772 N N . GLU A 1 97 ? 1.223 -8.917 -14.112 1.00 81.56 97 GLU A N 1
ATOM 773 C CA . GLU A 1 97 ? 2.096 -9.024 -15.284 1.00 81.56 97 GLU A CA 1
ATOM 774 C C . GLU A 1 97 ? 3.556 -8.742 -14.930 1.00 81.56 97 GLU A C 1
ATOM 776 O O . GLU A 1 97 ? 4.458 -9.418 -15.435 1.00 81.56 97 GLU A O 1
ATOM 781 N N . ILE A 1 98 ? 3.801 -7.782 -14.035 1.00 78.12 98 ILE A N 1
ATOM 782 C CA . ILE A 1 98 ? 5.150 -7.487 -13.541 1.00 78.12 98 ILE A CA 1
ATOM 783 C C . ILE A 1 98 ? 5.690 -8.694 -12.773 1.00 78.12 98 ILE A C 1
ATOM 785 O O . ILE A 1 98 ? 6.805 -9.141 -13.047 1.00 78.12 98 ILE A O 1
ATOM 789 N N . SER A 1 99 ? 4.885 -9.278 -11.880 1.00 71.38 99 SER A N 1
ATOM 790 C CA . SER A 1 99 ? 5.267 -10.480 -11.131 1.00 71.38 99 SER A CA 1
ATOM 791 C C . SER A 1 99 ? 5.649 -11.639 -12.066 1.00 71.38 99 SER A C 1
ATOM 793 O O . SER A 1 99 ? 6.660 -12.310 -11.851 1.00 71.38 99 SER A O 1
ATOM 795 N N . LEU A 1 100 ? 4.885 -11.851 -13.145 1.00 67.31 100 LEU A N 1
ATOM 796 C CA . LEU A 1 100 ? 5.143 -12.907 -14.131 1.00 67.31 100 LEU A CA 1
ATOM 797 C C . LEU A 1 100 ? 6.413 -12.661 -14.955 1.00 67.31 100 LEU A C 1
ATOM 799 O O . LEU A 1 100 ? 7.172 -13.600 -15.210 1.00 67.31 100 LEU A O 1
ATOM 803 N N . ARG A 1 101 ? 6.673 -11.412 -15.366 1.00 64.88 101 ARG A N 1
ATOM 804 C CA . ARG A 1 101 ? 7.892 -11.065 -16.114 1.00 64.88 101 ARG A CA 1
ATOM 805 C C . ARG A 1 101 ? 9.139 -11.277 -15.260 1.00 64.88 101 ARG A C 1
ATOM 807 O O . ARG A 1 101 ? 10.091 -11.879 -15.748 1.00 64.88 101 ARG A O 1
ATOM 814 N N . THR A 1 102 ? 9.133 -10.855 -13.996 1.00 60.25 102 THR A N 1
ATOM 815 C CA . THR A 1 102 ? 10.289 -11.033 -13.101 1.00 60.25 102 THR A CA 1
ATOM 816 C C . THR A 1 102 ? 10.596 -12.508 -12.848 1.00 60.25 102 THR A C 1
ATOM 818 O O . THR A 1 102 ? 11.757 -12.903 -12.941 1.00 60.25 102 THR A O 1
ATOM 821 N N . ASN A 1 103 ? 9.573 -13.339 -12.621 1.00 59.34 103 ASN A N 1
ATOM 822 C CA . ASN A 1 103 ? 9.768 -14.782 -12.454 1.00 59.34 103 ASN A CA 1
ATOM 823 C C . ASN A 1 103 ? 10.394 -15.425 -13.697 1.00 59.34 103 ASN A C 1
ATOM 825 O O . ASN A 1 103 ? 11.307 -16.233 -13.562 1.00 59.34 103 ASN A O 1
ATOM 829 N N . ARG A 1 104 ? 9.977 -15.027 -14.906 1.00 54.38 104 ARG A N 1
ATOM 830 C CA . ARG A 1 104 ? 10.569 -15.543 -16.150 1.00 54.38 104 ARG A CA 1
ATOM 831 C C . ARG A 1 104 ? 12.063 -15.228 -16.250 1.00 54.38 104 ARG A C 1
ATOM 833 O O . ARG A 1 104 ? 12.837 -16.117 -16.569 1.00 54.38 104 ARG A O 1
ATOM 840 N N . TYR A 1 105 ? 12.480 -14.001 -15.935 1.00 56.16 105 TYR A N 1
ATOM 841 C CA . TYR A 1 105 ? 13.901 -13.633 -15.982 1.00 56.16 105 TYR A CA 1
ATOM 842 C C . TYR A 1 105 ? 14.745 -14.358 -14.929 1.00 56.16 105 TYR A C 1
ATOM 844 O O . TYR A 1 105 ? 15.846 -14.794 -15.255 1.00 56.16 105 TYR A O 1
ATOM 852 N N . LEU A 1 106 ? 14.241 -14.510 -13.699 1.00 58.25 106 LEU A N 1
ATOM 853 C CA . LEU A 1 106 ? 14.953 -15.226 -12.635 1.00 58.25 106 LEU A CA 1
ATOM 854 C C . LEU A 1 106 ? 15.089 -16.717 -12.947 1.00 58.25 106 LEU A C 1
ATOM 856 O O . LEU A 1 106 ? 16.179 -17.258 -12.799 1.00 58.25 106 LEU A O 1
ATOM 860 N N . ILE A 1 107 ? 14.022 -17.357 -13.435 1.00 58.66 107 ILE A N 1
ATOM 861 C CA . ILE A 1 107 ? 14.050 -18.770 -13.835 1.00 58.66 107 ILE A CA 1
ATOM 862 C C . ILE A 1 107 ? 15.037 -18.963 -14.983 1.00 58.66 107 ILE A C 1
ATOM 864 O O . ILE A 1 107 ? 15.947 -19.772 -14.859 1.00 58.66 107 ILE A O 1
ATOM 868 N N . THR A 1 108 ? 14.954 -18.150 -16.040 1.00 59.72 108 THR A N 1
ATOM 869 C CA . THR A 1 108 ? 15.882 -18.260 -17.169 1.00 59.72 108 THR A CA 1
ATOM 870 C C . THR A 1 108 ? 17.331 -17.997 -16.750 1.00 59.72 108 THR A C 1
ATOM 872 O O . THR A 1 108 ? 18.229 -18.687 -17.219 1.00 59.72 108 THR A O 1
ATOM 875 N N . HIS A 1 109 ? 17.608 -17.044 -15.852 1.00 59.09 109 HIS A N 1
ATOM 876 C CA . HIS A 1 109 ? 18.971 -16.856 -15.335 1.00 59.09 109 HIS A CA 1
ATOM 877 C C . HIS A 1 109 ? 19.441 -18.038 -14.479 1.00 59.09 109 HIS A C 1
ATOM 879 O O . HIS A 1 109 ? 20.589 -18.448 -14.609 1.00 59.09 109 HIS A O 1
ATOM 885 N N . MET A 1 110 ? 18.583 -18.607 -13.630 1.00 57.59 110 MET A N 1
ATOM 886 C CA . MET A 1 110 ? 18.931 -19.770 -12.806 1.00 57.59 110 MET A CA 1
ATOM 887 C C . MET A 1 110 ? 19.132 -21.039 -13.639 1.00 57.59 110 MET A C 1
ATOM 889 O O . MET A 1 110 ? 20.050 -21.797 -13.350 1.00 57.59 110 MET A O 1
ATOM 893 N N . GLU A 1 111 ? 18.337 -21.247 -14.690 1.00 62.97 111 GLU A N 1
ATOM 894 C CA . GLU A 1 111 ? 18.512 -22.336 -15.659 1.00 62.97 111 GLU A CA 1
ATOM 895 C C . GLU A 1 111 ? 19.846 -22.193 -16.402 1.00 62.97 111 GLU A C 1
ATOM 897 O O . GLU A 1 111 ? 20.636 -23.131 -16.419 1.00 62.97 111 GLU A O 1
ATOM 902 N N . ASN A 1 112 ? 20.167 -20.992 -16.898 1.00 58.84 112 ASN A N 1
ATOM 903 C CA . ASN A 1 112 ? 21.451 -20.726 -17.558 1.00 58.84 112 ASN A CA 1
ATOM 904 C C . ASN A 1 112 ? 22.658 -20.852 -16.606 1.00 58.84 112 ASN A C 1
ATOM 906 O O . ASN A 1 112 ? 23.746 -21.233 -17.036 1.00 58.84 112 ASN A O 1
ATOM 910 N N . LEU A 1 113 ? 22.496 -20.537 -15.316 1.00 62.84 113 LEU A N 1
ATOM 911 C CA . LEU A 1 113 ? 23.527 -20.754 -14.292 1.00 62.84 113 LEU A CA 1
ATOM 912 C C . LEU A 1 113 ? 23.649 -22.233 -13.894 1.00 62.84 113 LEU A C 1
ATOM 914 O O . LEU A 1 113 ? 24.741 -22.686 -13.560 1.00 62.84 113 LEU A O 1
ATOM 918 N N . ALA A 1 114 ? 22.552 -22.990 -13.931 1.00 63.22 114 ALA A N 1
ATOM 919 C CA . ALA A 1 114 ? 22.551 -24.426 -13.678 1.00 63.22 114 ALA A CA 1
ATOM 920 C C . ALA A 1 114 ? 23.187 -25.207 -14.840 1.00 63.22 114 ALA A C 1
ATOM 922 O O . ALA A 1 114 ? 23.945 -26.141 -14.584 1.00 63.22 114 ALA A O 1
ATOM 923 N N . GLU A 1 115 ? 22.944 -24.795 -16.087 1.00 60.53 115 GLU A N 1
ATOM 924 C CA . GLU A 1 115 ? 23.588 -25.354 -17.285 1.00 60.53 115 GLU A CA 1
ATOM 925 C C . GLU A 1 115 ? 25.078 -25.006 -17.377 1.00 60.53 115 GLU A C 1
ATOM 927 O O . GLU A 1 115 ? 25.869 -25.832 -17.825 1.00 60.53 115 GLU A O 1
ATOM 932 N N . ASN A 1 116 ? 25.483 -23.830 -16.888 1.00 55.91 116 ASN A N 1
ATOM 933 C CA . ASN A 1 116 ? 26.889 -23.415 -16.828 1.00 55.91 116 ASN A CA 1
ATOM 934 C C . ASN A 1 116 ? 27.566 -23.725 -15.486 1.00 55.91 116 ASN A C 1
ATOM 936 O O . ASN A 1 116 ? 28.623 -23.163 -15.186 1.00 55.91 116 ASN A O 1
ATOM 940 N N . ARG A 1 117 ? 26.989 -24.610 -14.660 1.00 49.34 117 ARG A N 1
ATOM 941 C CA . ARG A 1 117 ? 27.660 -25.052 -13.437 1.00 49.34 117 ARG A CA 1
ATOM 942 C C . ARG A 1 117 ? 28.961 -25.760 -13.846 1.00 49.34 117 ARG A C 1
ATOM 944 O O . ARG A 1 117 ? 28.884 -26.746 -14.583 1.00 49.34 117 ARG A O 1
ATOM 951 N N . PRO A 1 118 ? 30.146 -25.311 -13.387 1.00 52.31 118 PRO A N 1
ATOM 952 C CA . PRO A 1 118 ? 31.363 -26.077 -13.608 1.00 52.31 118 PRO A CA 1
ATOM 953 C C . PRO A 1 118 ? 31.142 -27.470 -13.016 1.00 52.31 118 PRO A C 1
ATOM 955 O O . PRO A 1 118 ? 30.718 -27.595 -11.864 1.00 52.31 118 PRO A O 1
ATOM 958 N N . LYS A 1 119 ? 31.353 -28.518 -13.822 1.00 51.12 119 LYS A N 1
ATOM 959 C CA . LYS A 1 119 ? 31.402 -29.885 -13.299 1.00 51.12 119 LYS A CA 1
ATOM 960 C C . LYS A 1 119 ? 32.487 -29.879 -12.231 1.00 51.12 119 LYS A C 1
ATOM 962 O O . LYS A 1 119 ? 33.630 -29.558 -12.536 1.00 51.12 119 LYS A O 1
ATOM 967 N N . ALA A 1 120 ? 32.089 -30.112 -10.985 1.00 49.09 120 ALA A N 1
ATOM 968 C CA . ALA A 1 120 ? 33.024 -30.237 -9.887 1.00 49.09 120 ALA A CA 1
ATOM 969 C C . ALA A 1 120 ? 33.907 -31.451 -10.186 1.00 49.09 120 ALA A C 1
ATOM 971 O O . ALA A 1 120 ? 33.453 -32.588 -10.079 1.00 49.09 120 ALA A O 1
ATOM 972 N N . ASP A 1 121 ? 35.132 -31.195 -10.627 1.00 53.16 121 ASP A N 1
ATOM 973 C CA . ASP A 1 121 ? 36.206 -32.163 -10.502 1.00 53.16 121 ASP A CA 1
ATOM 974 C C . ASP A 1 121 ? 36.692 -32.088 -9.044 1.00 53.16 121 ASP A C 1
ATOM 976 O O . ASP A 1 121 ? 37.104 -31.027 -8.574 1.00 53.16 121 ASP A O 1
ATOM 980 N N . SER A 1 122 ? 36.640 -33.233 -8.358 1.00 53.84 122 SER A N 1
ATOM 981 C CA . SER A 1 122 ? 37.117 -33.518 -6.992 1.00 53.84 122 SER A CA 1
ATOM 982 C C . SER A 1 122 ? 36.194 -33.132 -5.825 1.00 53.84 122 SER A C 1
ATOM 984 O O . SER A 1 122 ? 35.960 -31.962 -5.526 1.00 53.84 122 SER A O 1
ATOM 986 N N . ASP A 1 123 ? 35.745 -34.160 -5.102 1.00 49.69 123 ASP A N 1
ATOM 987 C CA . ASP A 1 123 ? 34.839 -34.149 -3.941 1.00 49.69 123 ASP A CA 1
ATOM 988 C C . ASP A 1 123 ? 35.418 -33.495 -2.657 1.00 49.69 123 ASP A C 1
ATOM 990 O O . ASP A 1 123 ? 34.842 -33.613 -1.575 1.00 49.69 123 ASP A O 1
ATOM 994 N N . ASP A 1 124 ? 36.529 -32.760 -2.736 1.00 55.06 124 ASP A N 1
ATOM 995 C CA . ASP A 1 124 ? 37.292 -32.343 -1.548 1.00 55.06 124 ASP A CA 1
ATOM 996 C C . ASP A 1 124 ? 36.870 -30.977 -0.970 1.00 55.06 124 ASP A C 1
ATOM 998 O O . ASP A 1 124 ? 37.169 -30.660 0.182 1.00 55.06 124 ASP A O 1
ATOM 1002 N N . ALA A 1 125 ? 36.146 -30.152 -1.734 1.00 51.94 125 ALA A N 1
ATOM 1003 C CA . ALA A 1 125 ? 35.858 -28.766 -1.341 1.00 51.94 125 ALA A CA 1
ATOM 1004 C C . ALA A 1 125 ? 34.736 -28.625 -0.291 1.00 51.94 125 ALA A C 1
ATOM 1006 O O . ALA A 1 125 ? 34.741 -27.675 0.492 1.00 51.94 125 ALA A O 1
ATOM 1007 N N . TYR A 1 126 ? 33.779 -29.559 -0.239 1.00 42.50 126 TYR A N 1
ATOM 1008 C CA . TYR A 1 126 ? 32.639 -29.465 0.687 1.00 42.50 126 TYR A CA 1
ATOM 1009 C C . TYR A 1 126 ? 33.008 -29.862 2.127 1.00 42.50 126 TYR A C 1
ATOM 1011 O O . TYR A 1 126 ? 32.430 -29.346 3.079 1.00 42.50 126 TYR A O 1
ATOM 1019 N N . LEU A 1 127 ? 34.012 -30.729 2.298 1.00 45.38 127 LEU A N 1
ATOM 1020 C CA . LEU A 1 127 ? 34.491 -31.170 3.614 1.00 45.38 127 LEU A CA 1
ATOM 1021 C C . LEU A 1 127 ? 35.471 -30.185 4.273 1.00 45.38 127 LEU A C 1
ATOM 1023 O O . LEU A 1 127 ? 35.685 -30.267 5.480 1.00 45.38 127 LEU A O 1
ATOM 1027 N N . LEU A 1 128 ? 36.038 -29.241 3.515 1.00 50.19 128 LEU A N 1
ATOM 1028 C CA . LEU A 1 128 ? 36.891 -28.173 4.052 1.00 50.19 128 LEU A CA 1
ATOM 1029 C C . LEU A 1 128 ? 36.070 -27.054 4.708 1.00 50.19 128 LEU A C 1
ATOM 1031 O O . LEU A 1 128 ? 36.427 -26.594 5.782 1.00 50.19 128 LEU A O 1
ATOM 1035 N N . ALA A 1 129 ? 34.920 -26.688 4.135 1.00 50.06 129 ALA A N 1
ATOM 1036 C CA . ALA A 1 129 ? 34.060 -25.629 4.680 1.00 50.06 129 ALA A CA 1
ATOM 1037 C C . ALA A 1 129 ? 33.330 -26.013 5.986 1.00 50.06 129 ALA A C 1
ATOM 1039 O O . ALA A 1 129 ? 32.756 -25.151 6.648 1.00 50.06 129 ALA A O 1
ATOM 1040 N N . LEU A 1 130 ? 33.329 -27.302 6.344 1.00 46.97 130 LEU A N 1
ATOM 1041 C CA . LEU A 1 130 ? 32.706 -27.830 7.561 1.00 46.97 130 LEU A CA 1
ATOM 1042 C C . LEU A 1 130 ? 33.710 -28.120 8.690 1.00 46.97 130 LEU A C 1
ATOM 1044 O O . LEU A 1 130 ? 33.272 -28.488 9.771 1.00 46.97 130 LEU A O 1
ATOM 1048 N N . ARG A 1 131 ? 35.028 -27.961 8.474 1.00 46.34 131 ARG A N 1
ATOM 1049 C CA . ARG A 1 131 ? 36.046 -28.150 9.531 1.00 46.34 131 ARG A CA 1
ATOM 1050 C C . ARG A 1 131 ? 36.371 -26.885 10.324 1.00 46.34 131 ARG A C 1
ATOM 1052 O O . ARG A 1 131 ? 36.934 -27.006 11.401 1.00 46.34 131 ARG A O 1
ATOM 1059 N N . ASP A 1 132 ? 35.990 -25.708 9.835 1.00 51.91 132 ASP A N 1
ATOM 1060 C CA . ASP A 1 132 ? 36.413 -24.427 10.422 1.00 51.91 132 ASP A CA 1
ATOM 1061 C C . ASP A 1 132 ? 35.441 -23.860 11.482 1.00 51.91 132 ASP A C 1
ATOM 1063 O O . ASP A 1 132 ? 35.565 -22.697 11.850 1.00 51.91 132 ASP A O 1
ATOM 1067 N N . ASN A 1 133 ? 34.458 -24.635 11.967 1.00 49.03 133 ASN A N 1
ATOM 1068 C CA . ASN A 1 133 ? 33.433 -24.132 12.902 1.00 49.03 133 ASN A CA 1
ATOM 1069 C C . ASN A 1 133 ? 33.363 -24.841 14.269 1.00 49.03 133 ASN A C 1
ATOM 1071 O O . ASN A 1 133 ? 32.449 -24.523 15.024 1.00 49.03 133 ASN A O 1
ATOM 1075 N N . ASP A 1 134 ? 34.294 -25.740 14.611 1.00 50.06 134 ASP A N 1
ATOM 1076 C CA . ASP A 1 134 ? 34.185 -26.550 15.843 1.00 50.06 134 ASP A CA 1
ATOM 1077 C C . ASP A 1 134 ? 35.298 -26.350 16.898 1.00 50.06 134 ASP A C 1
ATOM 1079 O O . ASP A 1 134 ? 35.264 -27.038 17.911 1.00 50.06 134 ASP A O 1
ATOM 1083 N N . ASP A 1 135 ? 36.224 -25.394 16.758 1.00 50.75 135 ASP A N 1
ATOM 1084 C CA . ASP A 1 135 ? 37.268 -25.167 17.778 1.00 50.75 135 ASP A CA 1
ATOM 1085 C C . ASP A 1 135 ? 37.283 -23.710 18.272 1.00 50.75 135 ASP A C 1
ATOM 1087 O O . ASP A 1 135 ? 38.078 -22.904 17.805 1.00 50.75 135 ASP A O 1
ATOM 1091 N N . ASP A 1 136 ? 36.400 -23.378 19.218 1.00 48.75 136 ASP A N 1
ATOM 1092 C CA . ASP A 1 136 ? 36.603 -22.302 20.205 1.00 48.75 136 ASP A CA 1
ATOM 1093 C C . ASP A 1 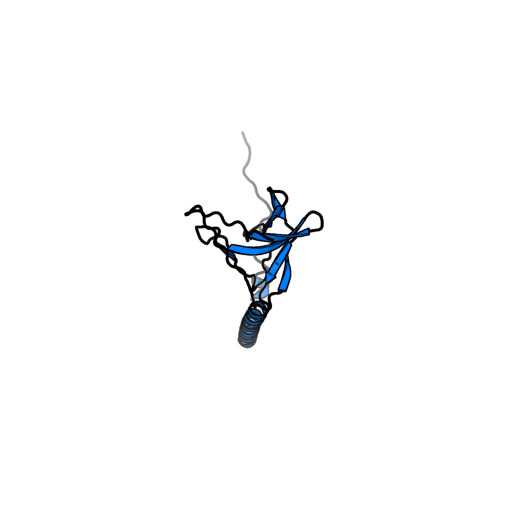136 ? 35.710 -22.576 21.439 1.00 48.75 136 ASP A C 1
ATOM 1095 O O . ASP A 1 136 ? 34.806 -21.811 21.782 1.00 48.75 136 ASP A O 1
ATOM 1099 N N . GLU A 1 137 ? 35.945 -23.708 22.113 1.00 46.91 137 GLU A N 1
ATOM 1100 C CA . GLU A 1 137 ? 35.476 -23.939 23.486 1.00 46.91 137 GLU A CA 1
ATOM 1101 C C . GLU A 1 137 ? 36.648 -24.433 24.366 1.00 46.91 137 GLU A C 1
ATOM 1103 O O . GLU A 1 137 ? 37.073 -25.583 24.305 1.00 46.91 137 GLU A O 1
ATOM 1108 N N . ASP A 1 138 ? 37.138 -23.490 25.181 1.00 38.53 138 ASP A N 1
ATOM 1109 C CA . ASP A 1 138 ? 37.826 -23.601 26.478 1.00 38.53 138 ASP A CA 1
ATOM 1110 C C . ASP A 1 138 ? 39.311 -24.020 26.654 1.00 38.53 138 ASP A C 1
ATOM 1112 O O . ASP A 1 138 ? 39.802 -25.040 26.175 1.00 38.53 138 ASP A O 1
ATOM 1116 N N . THR A 1 139 ? 39.920 -23.311 27.631 1.00 40.38 139 THR A N 1
ATOM 1117 C CA . THR A 1 139 ? 41.118 -23.615 28.471 1.00 40.38 139 THR A CA 1
ATOM 1118 C C . THR A 1 139 ? 42.494 -23.229 27.871 1.00 40.38 139 THR A C 1
ATOM 1120 O O . THR A 1 139 ? 42.785 -23.553 26.733 1.00 40.38 139 THR A O 1
ATOM 1123 N N . SER A 1 140 ? 43.429 -22.533 28.547 1.00 44.62 140 SER A N 1
ATOM 1124 C CA . SER A 1 140 ? 43.904 -22.748 29.928 1.00 44.62 140 SER A CA 1
ATOM 1125 C C . SER A 1 140 ? 44.819 -21.645 30.524 1.00 44.62 140 SER A C 1
ATOM 1127 O O . SER A 1 140 ? 45.591 -21.016 29.806 1.00 44.62 140 SER A O 1
ATOM 1129 N N . GLU A 1 141 ? 44.738 -21.515 31.860 1.00 46.31 141 GLU A N 1
ATOM 1130 C CA . GLU A 1 141 ? 45.763 -21.292 32.923 1.00 46.31 141 GLU A CA 1
ATOM 1131 C C . GLU A 1 141 ? 47.243 -21.038 32.521 1.00 46.31 141 GLU A C 1
ATOM 1133 O O . GLU A 1 141 ? 47.772 -21.669 31.613 1.00 46.31 141 GLU A O 1
ATOM 1138 N N . SER A 1 142 ? 48.029 -20.184 33.198 1.00 44.00 142 SER A N 1
ATOM 1139 C CA . SER A 1 142 ? 48.659 -20.381 34.535 1.00 44.00 142 SER A CA 1
ATOM 1140 C C . SER A 1 142 ? 49.596 -19.174 34.838 1.00 44.00 142 SER A C 1
ATOM 1142 O O . SER A 1 142 ? 49.935 -18.445 33.913 1.00 44.00 142 SER A O 1
ATOM 1144 N N . GLU A 1 143 ? 49.909 -18.777 36.082 1.00 45.66 143 GLU A N 1
ATOM 1145 C CA . GLU A 1 143 ? 51.028 -19.241 36.946 1.00 45.66 143 GLU A CA 1
ATOM 1146 C C . GLU A 1 143 ? 50.815 -18.678 38.385 1.00 45.66 143 GLU A C 1
ATOM 1148 O O . GLU A 1 143 ? 50.523 -17.495 38.541 1.00 45.66 143 GLU A O 1
ATOM 1153 N N . GLN A 1 144 ? 50.638 -19.524 39.412 1.00 44.59 144 GLN A N 1
ATOM 1154 C CA . GLN A 1 144 ? 51.599 -19.992 40.446 1.00 44.59 144 GLN A CA 1
ATOM 1155 C C . GLN A 1 144 ? 51.936 -19.030 41.620 1.00 44.59 144 GLN A C 1
ATOM 1157 O O . GLN A 1 144 ? 52.358 -17.894 41.439 1.00 44.59 144 GLN A O 1
ATOM 1162 N N . GLU A 1 145 ? 51.724 -19.561 42.837 1.00 43.97 145 GLU A N 1
ATOM 1163 C CA . GLU A 1 145 ? 51.908 -19.005 44.193 1.00 43.97 145 GLU A CA 1
ATOM 1164 C C . GLU A 1 145 ? 53.370 -18.970 44.702 1.00 43.97 145 GLU A C 1
ATOM 1166 O O . GLU A 1 145 ? 54.259 -19.593 44.123 1.00 43.97 145 GLU A O 1
ATOM 1171 N N . SER A 1 146 ? 53.516 -18.386 45.907 1.00 44.19 146 SER A N 1
ATOM 1172 C CA . SER A 1 146 ? 54.617 -18.414 46.899 1.00 44.19 146 SER A CA 1
ATOM 1173 C C . SER A 1 146 ? 55.540 -17.187 46.836 1.00 44.19 146 SER A C 1
ATOM 1175 O O . SER A 1 146 ? 56.009 -16.822 45.767 1.00 44.19 146 SER A O 1
ATOM 1177 N N . GLU A 1 147 ? 55.785 -16.419 47.902 1.00 42.62 147 GLU A N 1
ATOM 1178 C CA . GLU A 1 147 ? 55.800 -16.651 49.356 1.00 42.62 147 GLU A CA 1
ATOM 1179 C C . GLU A 1 147 ? 55.515 -15.324 50.099 1.00 42.62 147 GLU A C 1
ATOM 1181 O O . GLU A 1 147 ? 55.867 -14.252 49.548 1.00 42.62 147 GLU A O 1
#

InterPro domains:
  IPR006616 DM9 repeat [PF11901] (48-97)
  IPR006616 DM9 repeat [SM00696] (23-96)

pLDDT: mean 71.64, std 19.61, range [31.05, 96.5]

Sequence (147 aa):
MGTILYRGLFSGQFCFQVLCGYNCIWVPACDRQIPVGAIEGGHLQNKDYKYYVGRAFEDGYLIPGKVMATHYHPVCYITYNGRKIAKKNYEILVDPEISLRTNRYLITHMENLAENRPKADSDDAYLLALRDNDDDEDTSESEQESE

Organism: NCBI:txid348720